Protein AF-A0A2N3B506-F1 (afdb_monomer_lite)

Structure (mmCIF, N/CA/C/O backbone):
data_AF-A0A2N3B506-F1
#
_entry.id   AF-A0A2N3B506-F1
#
loop_
_atom_site.group_PDB
_atom_site.id
_atom_site.type_symbol
_atom_site.label_atom_id
_atom_site.label_alt_id
_atom_site.label_comp_id
_atom_site.label_asym_id
_atom_site.label_entity_id
_atom_site.label_seq_id
_atom_site.pdbx_PDB_ins_code
_atom_site.Cartn_x
_atom_site.Cartn_y
_atom_site.Cartn_z
_atom_site.occupancy
_atom_site.B_iso_or_equiv
_atom_site.auth_seq_id
_atom_site.auth_comp_id
_atom_site.auth_asym_id
_atom_site.auth_atom_id
_atom_site.pdbx_PDB_model_num
ATOM 1 N N . MET A 1 1 ? 32.710 8.923 -20.021 1.00 66.69 1 MET A N 1
ATOM 2 C CA . MET A 1 1 ? 31.323 8.983 -20.529 1.00 66.69 1 MET A CA 1
ATOM 3 C C . MET A 1 1 ? 30.501 8.062 -19.656 1.00 66.69 1 MET A C 1
ATOM 5 O O . MET A 1 1 ? 30.912 6.923 -19.486 1.00 66.69 1 MET A O 1
ATOM 9 N N . ILE A 1 2 ? 29.463 8.576 -19.001 1.00 71.88 2 ILE A N 1
ATOM 10 C CA . ILE A 1 2 ? 28.653 7.769 -18.085 1.00 71.88 2 ILE A CA 1
ATOM 11 C C . ILE A 1 2 ? 27.729 6.857 -18.891 1.00 71.88 2 ILE A C 1
ATOM 13 O O . ILE A 1 2 ? 27.188 7.274 -19.915 1.00 71.88 2 ILE A O 1
ATOM 17 N N . ASP A 1 3 ? 27.581 5.615 -18.448 1.00 85.56 3 ASP A N 1
ATOM 18 C CA . ASP A 1 3 ? 26.653 4.680 -19.065 1.00 85.56 3 ASP A CA 1
ATOM 19 C C . ASP A 1 3 ? 25.218 5.024 -18.632 1.00 85.56 3 ASP A C 1
ATOM 21 O O . ASP A 1 3 ? 24.782 4.728 -17.516 1.00 85.56 3 ASP A O 1
ATOM 25 N N . TYR A 1 4 ? 24.490 5.704 -19.519 1.00 91.38 4 TYR A N 1
ATOM 26 C CA . TYR A 1 4 ? 23.090 6.070 -19.308 1.00 91.38 4 TYR A CA 1
ATOM 27 C C . TYR A 1 4 ? 22.183 4.846 -19.162 1.00 91.38 4 TYR A C 1
ATOM 29 O O . TYR A 1 4 ? 21.144 4.947 -18.509 1.00 91.38 4 TYR A O 1
ATOM 37 N N . PHE A 1 5 ? 22.571 3.695 -19.722 1.00 91.94 5 PHE A N 1
ATOM 38 C CA . PHE A 1 5 ? 21.811 2.460 -19.580 1.00 91.94 5 PHE A CA 1
ATOM 39 C C . PHE A 1 5 ? 21.852 1.966 -18.135 1.00 91.94 5 PHE A C 1
ATOM 41 O O . PHE A 1 5 ? 20.804 1.719 -17.540 1.00 91.94 5 PHE A O 1
ATOM 48 N N . ALA A 1 6 ? 23.043 1.912 -17.535 1.00 92.94 6 ALA A N 1
ATOM 49 C CA . ALA A 1 6 ? 23.205 1.558 -16.128 1.00 92.94 6 ALA A CA 1
ATOM 50 C C . ALA A 1 6 ? 22.455 2.532 -15.202 1.00 92.94 6 ALA A C 1
ATOM 52 O O . ALA A 1 6 ? 21.794 2.104 -14.253 1.00 92.94 6 ALA A O 1
ATOM 53 N N . LEU A 1 7 ? 22.498 3.835 -15.508 1.00 93.44 7 LEU A N 1
ATOM 54 C CA . LEU A 1 7 ? 21.767 4.852 -14.753 1.00 93.44 7 LEU A CA 1
ATOM 55 C C . LEU A 1 7 ? 20.248 4.627 -14.834 1.00 93.44 7 LEU A C 1
ATOM 57 O O . LEU A 1 7 ? 19.579 4.590 -13.800 1.00 93.44 7 LEU A O 1
ATOM 61 N N . ALA A 1 8 ? 19.705 4.447 -16.039 1.00 94.56 8 ALA A N 1
ATOM 62 C CA . ALA A 1 8 ? 18.278 4.226 -16.257 1.00 94.56 8 ALA A CA 1
ATOM 63 C C . ALA A 1 8 ? 17.799 2.911 -15.626 1.00 94.56 8 ALA A C 1
ATOM 65 O O . ALA A 1 8 ? 16.742 2.885 -14.996 1.00 94.56 8 ALA A O 1
ATOM 66 N N . LEU A 1 9 ? 18.596 1.843 -15.729 1.00 95.56 9 LEU A N 1
ATOM 67 C CA . LEU A 1 9 ? 18.314 0.553 -15.103 1.00 95.56 9 LEU A CA 1
ATOM 68 C C 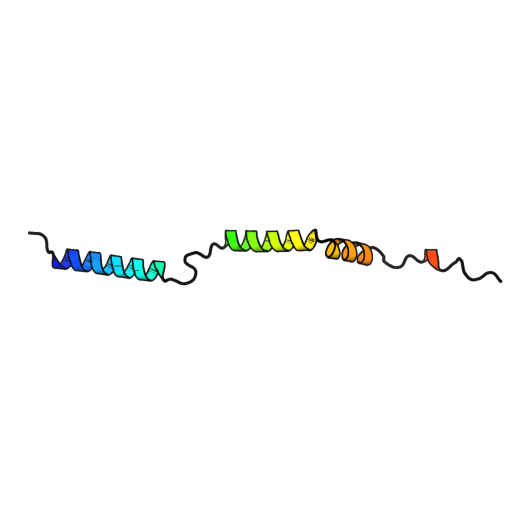. LEU A 1 9 ? 18.244 0.689 -13.578 1.00 95.56 9 LEU A C 1
ATOM 70 O O . LEU A 1 9 ? 17.271 0.253 -12.968 1.00 95.56 9 LEU A O 1
ATOM 74 N N . GLY A 1 10 ? 19.238 1.338 -12.964 1.00 95.56 10 GLY A N 1
ATOM 75 C CA . GLY A 1 10 ? 19.263 1.568 -11.520 1.00 95.56 10 GLY A CA 1
ATOM 76 C C . GLY A 1 10 ? 18.045 2.358 -11.039 1.00 95.56 10 GLY A C 1
ATOM 77 O O . GLY A 1 10 ? 17.376 1.946 -10.093 1.00 95.56 10 GLY A O 1
ATOM 78 N N . HIS A 1 11 ? 17.693 3.442 -11.735 1.00 97.25 11 HIS A N 1
ATOM 79 C CA . HIS A 1 11 ? 16.515 4.244 -11.395 1.00 97.25 11 HIS A CA 1
ATOM 80 C C . HIS A 1 11 ? 15.207 3.476 -11.604 1.00 97.25 11 HIS A C 1
ATOM 82 O O . HIS A 1 11 ? 14.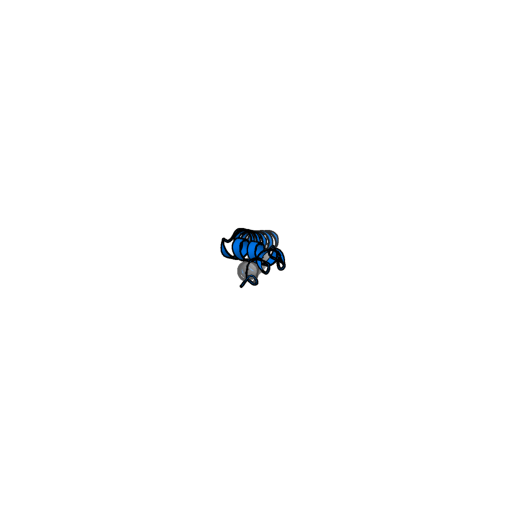314 3.559 -10.764 1.00 97.25 11 HIS A O 1
ATOM 88 N N . GLY A 1 12 ? 15.099 2.692 -12.679 1.00 97.00 12 GLY A N 1
ATOM 89 C CA . GLY A 1 12 ? 13.931 1.853 -12.939 1.00 97.00 12 GLY A CA 1
ATOM 90 C C . GLY A 1 12 ? 13.722 0.802 -11.849 1.00 97.00 12 GLY A C 1
ATOM 91 O O . GLY A 1 12 ? 12.610 0.643 -11.348 1.00 97.00 12 GLY A O 1
ATOM 92 N N . LEU A 1 13 ? 14.795 0.135 -11.417 1.00 97.94 13 LEU A N 1
ATOM 93 C CA . LEU A 1 13 ? 14.739 -0.840 -10.327 1.00 97.94 13 LEU A CA 1
ATOM 94 C C . LEU A 1 13 ? 14.345 -0.189 -8.997 1.00 97.94 13 LEU A C 1
ATOM 96 O O . LEU A 1 13 ? 13.511 -0.741 -8.278 1.00 97.94 13 LEU A O 1
ATOM 100 N N . ILE A 1 14 ? 14.880 0.997 -8.692 1.00 97.81 14 ILE A N 1
ATOM 101 C CA . ILE A 1 14 ? 14.498 1.762 -7.497 1.00 97.81 14 ILE A CA 1
ATOM 102 C C . ILE A 1 14 ? 13.018 2.154 -7.559 1.00 97.81 14 ILE A C 1
ATOM 104 O O . ILE A 1 14 ? 12.294 1.943 -6.589 1.00 97.81 14 ILE A O 1
ATOM 108 N N . ALA A 1 15 ? 12.535 2.659 -8.695 1.00 97.94 15 ALA A N 1
ATOM 109 C CA . ALA A 1 15 ? 11.133 3.034 -8.861 1.00 97.94 15 ALA A CA 1
ATOM 110 C C . ALA A 1 15 ? 10.190 1.836 -8.649 1.00 97.94 15 ALA A C 1
ATOM 112 O O . ALA A 1 15 ? 9.189 1.954 -7.944 1.00 97.94 15 ALA A O 1
ATOM 113 N N . ILE A 1 16 ? 10.536 0.664 -9.192 1.00 97.94 16 ILE A N 1
ATOM 114 C CA . ILE A 1 16 ? 9.769 -0.575 -8.993 1.00 97.94 16 ILE A CA 1
ATOM 115 C C . ILE A 1 16 ? 9.796 -1.013 -7.524 1.00 97.94 16 ILE A C 1
ATOM 117 O O . ILE A 1 16 ? 8.766 -1.430 -6.991 1.00 97.94 16 ILE A O 1
ATOM 121 N N . ALA A 1 17 ? 10.949 -0.925 -6.859 1.00 97.19 17 ALA A N 1
ATOM 122 C CA . ALA A 1 17 ? 11.076 -1.273 -5.447 1.00 97.19 17 ALA A CA 1
ATOM 123 C C . ALA A 1 17 ? 10.204 -0.370 -4.562 1.00 97.19 17 ALA A C 1
ATOM 125 O O . ALA A 1 17 ? 9.488 -0.871 -3.696 1.00 97.19 17 ALA A O 1
ATOM 126 N N . LEU A 1 18 ? 10.206 0.941 -4.821 1.00 97.50 18 LEU A N 1
ATOM 127 C CA . LEU A 1 18 ? 9.369 1.904 -4.106 1.00 97.50 18 LEU A CA 1
ATOM 128 C C . LEU A 1 18 ? 7.879 1.685 -4.382 1.00 97.50 18 LEU A C 1
ATOM 130 O O . LEU A 1 18 ? 7.088 1.678 -3.443 1.00 97.50 18 LEU A O 1
ATOM 134 N N . LEU A 1 19 ? 7.495 1.424 -5.635 1.00 97.00 19 LEU A N 1
ATOM 135 C CA . LEU A 1 19 ? 6.113 1.087 -5.986 1.00 97.00 19 LEU A CA 1
ATOM 136 C C . LEU A 1 19 ? 5.637 -0.164 -5.237 1.00 97.00 19 LEU A C 1
ATOM 138 O O . LEU A 1 19 ? 4.542 -0.177 -4.680 1.00 97.00 19 LEU A O 1
ATOM 142 N N . ARG A 1 20 ? 6.472 -1.208 -5.183 1.00 96.12 20 ARG A N 1
ATOM 143 C CA . ARG A 1 20 ? 6.167 -2.425 -4.423 1.00 96.12 20 ARG A CA 1
ATOM 144 C C . ARG A 1 20 ? 6.065 -2.181 -2.928 1.00 96.12 20 ARG A C 1
ATOM 146 O O . ARG A 1 20 ? 5.232 -2.813 -2.293 1.00 96.12 20 ARG A O 1
ATOM 153 N N . LEU A 1 21 ? 6.906 -1.312 -2.376 1.00 93.75 21 LEU A N 1
ATOM 154 C CA . LEU A 1 21 ? 6.864 -0.971 -0.961 1.00 93.75 21 LEU A CA 1
ATOM 155 C C . LEU A 1 21 ? 5.563 -0.245 -0.613 1.00 93.75 21 LEU A C 1
ATOM 157 O O . LEU A 1 21 ? 4.910 -0.641 0.341 1.00 93.75 21 LEU A O 1
ATOM 161 N N . VAL A 1 22 ? 5.164 0.750 -1.411 1.00 93.88 22 VAL A N 1
ATOM 162 C CA . VAL A 1 22 ? 3.920 1.514 -1.208 1.00 93.88 22 VAL A CA 1
ATOM 163 C C . VAL A 1 22 ? 2.678 0.631 -1.341 1.00 93.88 22 VAL A C 1
ATOM 165 O O . VAL A 1 22 ? 1.727 0.792 -0.588 1.00 93.88 22 VAL A O 1
ATOM 168 N N . LEU A 1 23 ? 2.686 -0.322 -2.274 1.00 95.19 23 LEU 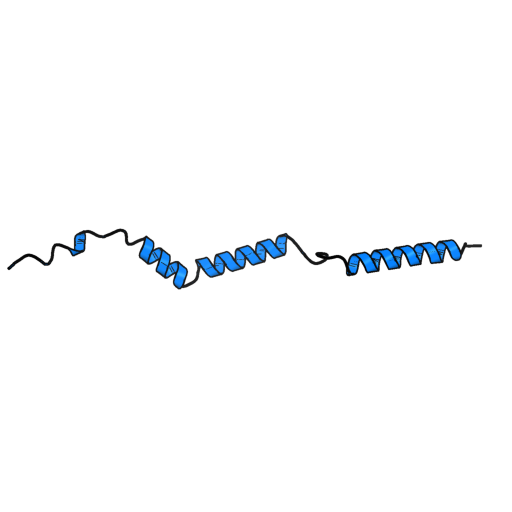A N 1
ATOM 169 C CA . LEU A 1 23 ? 1.587 -1.272 -2.468 1.00 95.19 23 LEU A CA 1
ATOM 170 C C . LEU A 1 23 ? 1.651 -2.483 -1.524 1.00 95.19 23 LEU A C 1
ATOM 172 O O . LEU A 1 23 ? 0.861 -3.414 -1.675 1.00 95.19 23 LEU A O 1
ATOM 176 N N . ARG A 1 24 ? 2.613 -2.529 -0.597 1.00 94.56 24 ARG A N 1
ATOM 177 C CA . ARG A 1 24 ? 2.786 -3.670 0.299 1.00 94.56 24 ARG A CA 1
ATOM 178 C C . ARG A 1 24 ? 1.694 -3.669 1.362 1.00 94.56 24 ARG A C 1
ATOM 180 O O . ARG A 1 24 ? 1.546 -2.704 2.108 1.00 94.56 24 ARG A O 1
ATOM 187 N N . ASP A 1 25 ? 1.016 -4.803 1.503 1.00 88.56 25 ASP A N 1
ATOM 188 C CA . ASP A 1 25 ? 0.087 -5.009 2.609 1.00 88.56 25 ASP A CA 1
ATOM 189 C C . ASP A 1 25 ? 0.790 -4.834 3.961 1.00 88.56 25 ASP A C 1
ATOM 191 O O . ASP A 1 25 ? 1.912 -5.307 4.188 1.00 88.56 25 ASP A O 1
ATOM 195 N N . GLY A 1 26 ? 0.115 -4.125 4.863 1.00 86.25 26 GLY A N 1
ATOM 196 C CA . GLY A 1 26 ? 0.612 -3.847 6.205 1.00 86.25 26 GLY A CA 1
ATOM 197 C C . GLY A 1 26 ? 1.802 -2.888 6.262 1.00 86.25 26 GLY A C 1
ATOM 198 O O . GLY A 1 26 ? 2.517 -2.892 7.260 1.00 86.25 26 GLY A O 1
ATOM 199 N N . LEU A 1 27 ? 2.041 -2.078 5.220 1.00 87.62 27 LEU A N 1
ATOM 200 C CA . LEU A 1 27 ? 3.033 -0.997 5.275 1.00 87.62 27 LEU A CA 1
ATOM 201 C C . LEU A 1 27 ? 2.742 -0.013 6.420 1.00 87.62 27 LEU A C 1
ATOM 203 O O . LEU A 1 27 ? 3.663 0.386 7.126 1.00 87.62 27 LEU A O 1
ATOM 207 N N . ASP A 1 28 ? 1.462 0.308 6.623 1.00 84.44 28 ASP A N 1
ATOM 208 C CA . ASP A 1 28 ? 0.987 1.242 7.652 1.00 84.44 28 ASP A CA 1
ATOM 209 C C . ASP A 1 28 ? 0.520 0.539 8.940 1.00 84.44 28 ASP A C 1
ATOM 211 O O . ASP A 1 28 ? -0.005 1.177 9.856 1.00 84.44 28 ASP A O 1
ATOM 215 N N . THR A 1 29 ? 0.673 -0.786 9.028 1.00 87.12 29 THR A N 1
ATOM 216 C CA . THR A 1 29 ? 0.296 -1.540 10.225 1.00 87.12 29 THR A CA 1
ATOM 217 C C . THR A 1 29 ? 1.387 -1.401 11.280 1.00 87.12 29 THR A C 1
ATOM 219 O O . THR A 1 29 ? 2.410 -2.084 11.232 1.00 87.12 29 THR A O 1
ATOM 222 N N . ASP A 1 30 ? 1.155 -0.518 12.250 1.00 85.38 30 ASP A N 1
ATOM 223 C CA . ASP A 1 30 ? 2.012 -0.371 13.424 1.00 85.38 30 ASP A CA 1
ATOM 224 C C . ASP A 1 30 ? 1.482 -1.241 14.587 1.00 85.38 30 ASP A C 1
ATOM 226 O O . ASP A 1 30 ? 0.388 -0.972 15.105 1.00 85.38 30 ASP A O 1
ATOM 230 N N . PRO A 1 31 ? 2.239 -2.261 15.043 1.00 82.69 31 PRO A N 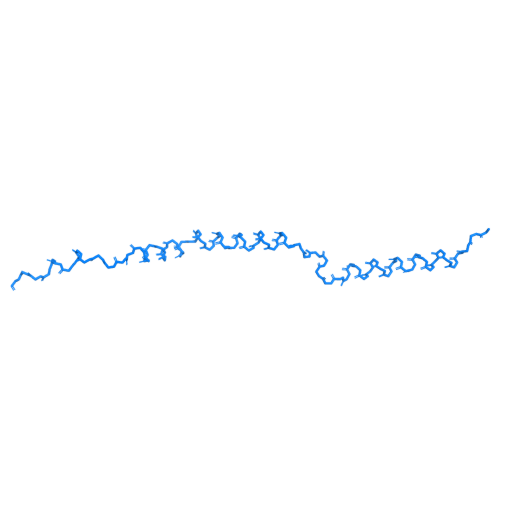1
ATOM 231 C CA . PRO A 1 31 ? 1.816 -3.143 16.132 1.00 82.69 31 PRO A CA 1
ATOM 232 C C . PRO A 1 31 ? 1.568 -2.398 17.452 1.00 82.69 31 PRO A C 1
ATOM 234 O O . PRO A 1 31 ? 0.730 -2.822 18.251 1.00 82.69 31 PRO A O 1
ATOM 237 N N . LEU A 1 32 ? 2.250 -1.274 17.694 1.00 84.88 32 LEU A N 1
ATOM 238 C CA . LEU A 1 32 ? 2.039 -0.469 18.895 1.00 84.88 32 LEU A CA 1
ATOM 239 C C . LEU A 1 32 ? 0.701 0.280 18.834 1.00 84.88 32 LEU A C 1
ATOM 241 O O . LEU A 1 32 ? -0.019 0.349 19.830 1.00 84.88 32 LEU A O 1
ATOM 245 N N . ILE A 1 33 ? 0.332 0.793 17.657 1.00 84.56 33 ILE A N 1
ATOM 246 C CA . ILE A 1 33 ? -0.961 1.457 17.433 1.00 84.56 33 ILE A CA 1
ATOM 247 C C . ILE A 1 33 ? -2.111 0.458 17.572 1.00 84.56 33 ILE A C 1
ATOM 249 O O . ILE A 1 33 ? -3.139 0.779 18.177 1.00 84.56 33 ILE A O 1
ATOM 253 N N . GLU A 1 34 ? -1.942 -0.767 17.070 1.00 85.56 34 GLU A N 1
ATOM 254 C CA . GLU A 1 34 ? -2.930 -1.833 17.255 1.00 85.56 34 GLU A CA 1
ATOM 255 C C . GLU A 1 34 ? -3.137 -2.169 18.735 1.00 85.56 34 GLU A C 1
ATOM 257 O O . GLU A 1 34 ? -4.283 -2.251 19.191 1.00 85.56 34 GLU A O 1
ATOM 262 N N . GLN A 1 35 ? -2.047 -2.281 19.501 1.00 84.75 35 GLN A N 1
ATOM 263 C CA . GLN A 1 35 ? -2.102 -2.532 20.941 1.00 84.75 35 GLN A CA 1
ATOM 264 C C . GLN A 1 35 ? -2.784 -1.378 21.694 1.00 84.75 35 GLN A C 1
ATOM 266 O O . GLN A 1 35 ? -3.687 -1.591 22.504 1.00 84.75 35 GLN A O 1
ATOM 271 N N . MET A 1 36 ? -2.449 -0.129 21.365 1.00 84.31 36 MET A N 1
ATOM 272 C CA . MET A 1 36 ? -3.122 1.043 21.934 1.00 84.31 36 MET A CA 1
ATOM 273 C C . MET A 1 36 ? -4.624 1.061 21.616 1.00 84.31 36 MET A C 1
ATOM 275 O O . MET A 1 36 ? -5.450 1.393 22.477 1.00 84.31 36 MET A O 1
ATOM 279 N N . ALA A 1 37 ? -5.013 0.680 20.397 1.00 87.00 37 ALA A N 1
ATOM 280 C CA . ALA A 1 37 ? -6.413 0.579 20.005 1.00 87.00 37 ALA A CA 1
ATOM 281 C C . ALA A 1 37 ? -7.147 -0.537 20.769 1.00 87.00 37 ALA A C 1
ATOM 283 O O . ALA A 1 37 ? -8.294 -0.330 21.192 1.00 87.00 37 ALA A O 1
ATOM 284 N N . SER A 1 38 ? -6.516 -1.700 20.982 1.00 86.50 38 SER A N 1
ATOM 285 C CA 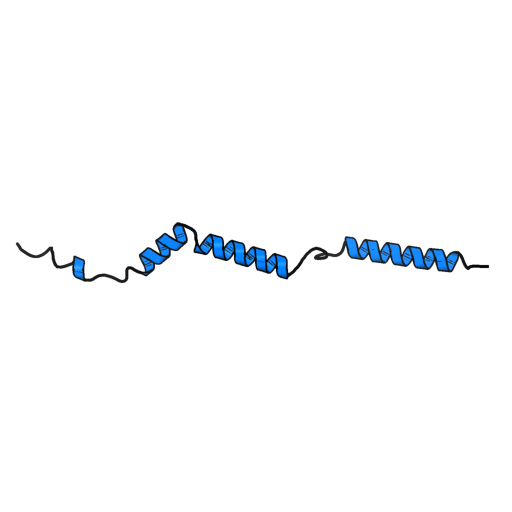. SER A 1 38 ? -7.102 -2.781 21.785 1.00 86.50 38 SER A CA 1
ATOM 286 C C . SER A 1 38 ? -7.269 -2.378 23.246 1.00 86.50 38 SER A C 1
ATOM 288 O O . SER A 1 38 ? -8.353 -2.565 23.807 1.00 86.50 38 SER A O 1
ATOM 290 N N . ASP A 1 39 ? -6.259 -1.738 23.829 1.00 86.12 39 ASP A N 1
ATOM 291 C CA . ASP A 1 39 ? -6.261 -1.315 25.230 1.00 86.12 39 ASP A CA 1
ATOM 292 C C . ASP A 1 39 ? -7.309 -0.230 25.474 1.00 86.12 39 ASP A C 1
ATOM 294 O O . ASP A 1 39 ? -8.067 -0.270 26.446 1.00 86.12 39 ASP A O 1
ATOM 298 N N . THR A 1 40 ? -7.453 0.701 24.529 1.00 87.00 40 THR A N 1
ATOM 299 C CA . THR A 1 40 ? -8.497 1.732 24.578 1.00 87.00 40 THR A CA 1
ATOM 300 C C . THR A 1 40 ? -9.899 1.118 24.528 1.00 87.00 40 THR A C 1
ATOM 302 O O . THR A 1 40 ? -10.791 1.525 25.283 1.00 87.00 40 THR A O 1
ATOM 305 N N . LYS A 1 41 ? -10.124 0.115 23.665 1.00 87.31 41 LYS A N 1
ATOM 306 C CA . LYS A 1 41 ? -11.407 -0.607 23.598 1.00 87.31 41 LYS A CA 1
ATOM 307 C C . LYS A 1 41 ? -11.679 -1.382 24.889 1.00 87.31 41 LYS A C 1
ATOM 309 O O . LYS A 1 41 ? -12.807 -1.337 25.388 1.00 87.31 41 LYS A O 1
ATOM 314 N N . ALA A 1 42 ? -10.668 -2.049 25.444 1.00 84.56 42 ALA A N 1
ATOM 315 C CA . ALA A 1 42 ? -10.772 -2.789 26.698 1.00 84.56 42 ALA A CA 1
ATOM 316 C C . ALA A 1 42 ? -11.112 -1.860 27.873 1.00 84.56 42 ALA A C 1
ATOM 318 O O . ALA A 1 42 ? -12.082 -2.112 28.591 1.00 84.56 42 ALA A O 1
ATOM 319 N N . ASN A 1 43 ? -10.411 -0.731 27.999 1.00 82.75 43 ASN A N 1
ATOM 320 C CA . ASN A 1 43 ? -10.669 0.277 29.027 1.00 82.75 43 ASN A CA 1
ATOM 321 C C . ASN A 1 43 ? -12.071 0.883 28.905 1.00 82.75 43 ASN A C 1
ATOM 323 O O . ASN A 1 43 ? -12.789 0.992 29.900 1.00 82.75 43 ASN A O 1
ATOM 327 N N . ARG A 1 44 ? -12.527 1.212 27.688 1.00 82.31 44 ARG A N 1
ATOM 328 C CA . ARG A 1 44 ? -13.899 1.699 27.463 1.00 82.31 44 ARG A CA 1
ATOM 329 C C . ARG A 1 44 ? -14.942 0.664 27.887 1.00 82.31 44 ARG A C 1
ATOM 331 O O . ARG A 1 44 ? -15.933 1.015 28.528 1.00 82.31 44 ARG A O 1
ATOM 338 N N . LYS A 1 45 ? -14.724 -0.610 27.547 1.00 82.00 45 LYS A N 1
ATOM 339 C CA . LYS A 1 45 ? -15.611 -1.711 27.939 1.00 82.00 45 LYS A CA 1
ATOM 340 C C . LYS A 1 45 ? -15.634 -1.878 29.458 1.00 82.00 45 LYS A C 1
ATOM 342 O O . LYS A 1 45 ? -16.723 -1.967 30.018 1.00 82.00 45 LYS A O 1
ATOM 347 N N . ALA A 1 46 ? -14.479 -1.842 30.119 1.00 78.75 46 ALA A N 1
ATOM 348 C CA . ALA A 1 46 ? -14.364 -1.947 31.572 1.00 78.75 46 ALA A CA 1
ATOM 349 C C . ALA A 1 46 ? -15.059 -0.786 32.306 1.00 78.75 46 ALA A C 1
ATOM 351 O O . ALA A 1 46 ? -15.750 -1.009 33.298 1.00 78.75 46 ALA A O 1
ATOM 352 N N . ASN A 1 47 ? -14.957 0.440 31.783 1.00 78.88 47 ASN A N 1
ATOM 353 C CA . ASN A 1 47 ? -15.566 1.624 32.399 1.00 78.88 47 ASN A CA 1
ATOM 354 C C . ASN A 1 47 ? -17.052 1.835 32.034 1.00 78.88 47 ASN A C 1
ATOM 356 O O . ASN A 1 47 ? -17.732 2.715 32.585 1.00 78.88 47 ASN A O 1
ATOM 360 N N . SER A 1 48 ? -17.586 1.025 31.115 1.00 82.69 48 SER A N 1
ATOM 361 C CA . SER A 1 48 ? -18.986 1.098 30.697 1.00 82.69 48 SER A CA 1
ATOM 362 C C . SER A 1 48 ? -19.946 0.869 31.874 1.00 82.69 48 SER A C 1
ATOM 364 O O . SER A 1 48 ? -19.677 0.095 32.797 1.00 82.69 48 SER A O 1
ATOM 366 N N . GLY A 1 49 ? -21.101 1.542 31.850 1.00 77.31 49 GLY A N 1
ATOM 367 C CA . GLY A 1 49 ? -22.140 1.368 32.875 1.00 77.31 49 GLY A CA 1
ATOM 368 C C . GLY A 1 49 ? -22.643 -0.077 32.966 1.00 77.31 49 GLY A C 1
ATOM 369 O O . GLY A 1 49 ? -22.953 -0.560 34.052 1.00 77.31 49 GLY A O 1
ATOM 370 N N . THR A 1 50 ? -22.632 -0.801 31.845 1.00 78.75 50 THR A N 1
ATOM 371 C CA . THR A 1 50 ? -22.947 -2.232 31.759 1.00 78.75 50 THR A CA 1
ATOM 372 C C . THR A 1 50 ? -21.923 -3.101 32.482 1.00 78.75 50 THR A C 1
ATOM 374 O O . THR A 1 50 ? -22.325 -3.974 33.247 1.00 78.75 50 THR A O 1
ATOM 377 N N . ALA A 1 51 ? -20.620 -2.838 32.321 1.00 76.19 51 ALA A N 1
ATOM 378 C CA . ALA A 1 51 ? -19.577 -3.557 33.055 1.00 76.19 51 ALA A CA 1
ATOM 379 C C . ALA A 1 51 ? -19.636 -3.257 34.560 1.00 76.19 51 ALA A C 1
ATOM 381 O O . ALA A 1 51 ? -19.550 -4.172 35.376 1.00 76.19 51 ALA A O 1
ATOM 382 N N . ARG A 1 52 ? -19.897 -2.000 34.939 1.00 78.50 52 ARG A N 1
ATOM 383 C CA . ARG A 1 52 ? -20.117 -1.610 36.343 1.00 78.50 52 ARG A CA 1
ATOM 384 C C . ARG A 1 52 ? -21.352 -2.281 36.951 1.00 78.50 52 ARG A C 1
ATOM 386 O O . ARG A 1 52 ? -21.294 -2.766 38.080 1.00 78.50 52 ARG A O 1
ATOM 393 N N . SER A 1 53 ? -22.455 -2.350 36.204 1.00 79.44 53 SER A N 1
ATOM 394 C CA . SER A 1 53 ? -23.681 -3.043 36.621 1.00 79.44 53 SER A CA 1
ATOM 395 C C . SER A 1 53 ? -23.448 -4.550 36.771 1.00 79.44 53 SER A C 1
ATOM 397 O O . SER A 1 53 ? -23.828 -5.125 37.790 1.00 79.44 53 SER A O 1
ATOM 399 N N . ALA A 1 54 ? -22.750 -5.179 35.820 1.00 79.38 54 ALA A N 1
ATOM 400 C CA . ALA A 1 54 ? -22.370 -6.589 35.887 1.00 79.38 54 ALA A CA 1
ATOM 401 C C . ALA A 1 54 ? -21.454 -6.886 37.087 1.00 79.38 54 ALA A C 1
ATOM 403 O O . ALA A 1 54 ? -21.723 -7.816 37.842 1.00 79.38 54 ALA A O 1
ATOM 404 N N . ALA A 1 55 ? -20.451 -6.042 37.347 1.00 79.25 55 ALA A N 1
ATOM 405 C CA . ALA A 1 55 ? -19.577 -6.155 38.517 1.00 79.25 55 ALA A CA 1
ATOM 406 C C . ALA A 1 55 ? -20.315 -5.931 39.851 1.00 79.25 55 ALA A C 1
ATOM 408 O O . ALA A 1 55 ? -19.883 -6.424 40.893 1.00 79.25 55 ALA A O 1
ATOM 409 N N . ARG A 1 56 ? -21.424 -5.179 39.856 1.00 77.81 56 ARG A N 1
ATOM 410 C CA . ARG A 1 56 ? -22.290 -5.033 41.038 1.00 77.81 56 ARG A CA 1
ATOM 411 C C . ARG A 1 56 ? -23.156 -6.273 41.261 1.00 77.81 56 ARG A C 1
ATOM 413 O O . ARG A 1 56 ? -23.359 -6.651 42.406 1.00 77.81 56 ARG A O 1
ATOM 420 N N . ARG A 1 57 ? -23.633 -6.914 40.188 1.00 79.44 57 ARG A N 1
ATOM 421 C CA . ARG A 1 57 ? -24.386 -8.179 40.262 1.00 79.44 57 ARG A CA 1
ATOM 422 C C . ARG A 1 57 ? -23.497 -9.339 40.701 1.00 79.44 57 ARG A C 1
ATOM 424 O O . ARG A 1 57 ? -23.885 -10.066 41.596 1.00 79.44 57 ARG A O 1
ATOM 431 N N . ALA A 1 58 ? -22.284 -9.443 40.157 1.00 78.94 58 ALA A N 1
ATOM 432 C CA . ALA A 1 58 ? -21.310 -10.459 40.561 1.00 78.94 58 ALA A CA 1
ATOM 433 C C . ALA A 1 58 ? -20.865 -10.322 42.032 1.00 78.94 58 ALA A C 1
ATOM 435 O O . ALA A 1 58 ? -20.502 -11.308 42.659 1.00 78.94 58 ALA A O 1
ATOM 436 N N . ARG A 1 59 ? -20.916 -9.102 42.591 1.00 75.81 59 ARG A N 1
ATOM 437 C CA . ARG A 1 59 ? -20.664 -8.816 44.016 1.00 75.81 59 ARG A CA 1
ATOM 438 C C . ARG A 1 59 ? -21.881 -8.977 44.926 1.00 75.81 59 ARG A C 1
ATOM 440 O O . ARG A 1 59 ? -21.738 -8.751 46.121 1.00 75.81 59 ARG A O 1
ATOM 447 N N . LYS A 1 60 ? -23.048 -9.356 44.402 1.00 69.44 60 LYS A N 1
ATOM 448 C CA . LYS A 1 60 ? -24.124 -9.935 45.211 1.00 69.44 60 LYS A CA 1
ATOM 449 C C . LYS A 1 60 ? -24.019 -11.465 45.109 1.00 69.44 60 LYS A C 1
ATOM 451 O O . LYS A 1 60 ? -24.788 -12.048 44.350 1.00 69.44 60 LYS A O 1
ATOM 456 N N . PRO A 1 61 ? -23.074 -12.132 45.799 1.00 60.59 61 PRO A N 1
ATOM 457 C CA . PRO A 1 61 ? -23.356 -13.483 46.235 1.00 60.59 61 PRO A CA 1
ATOM 458 C C . PRO A 1 61 ? -24.455 -13.366 47.294 1.00 60.59 61 PRO A C 1
ATOM 460 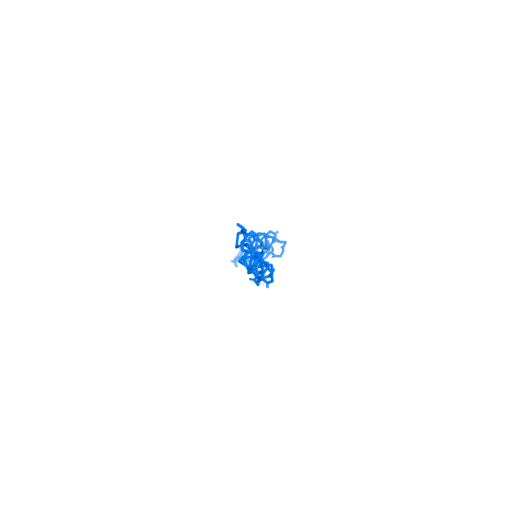O O . PRO A 1 61 ? -24.415 -12.469 48.136 1.00 60.59 61 PRO A O 1
ATOM 463 N N . ASP A 1 62 ? -25.471 -14.200 47.137 1.00 62.41 62 ASP A N 1
ATOM 464 C CA . ASP A 1 62 ? -26.596 -14.437 48.036 1.00 62.41 62 ASP A CA 1
ATOM 465 C C . ASP A 1 62 ? -26.365 -13.932 49.468 1.00 62.41 62 ASP A C 1
ATOM 467 O O . ASP A 1 62 ? -25.598 -14.512 50.231 1.00 62.41 62 ASP A O 1
ATOM 471 N N . ASP A 1 63 ? -27.023 -12.827 49.823 1.00 57.22 63 ASP A N 1
ATOM 472 C CA . ASP A 1 63 ? -27.115 -12.376 51.207 1.00 57.22 63 ASP A CA 1
ATOM 473 C C . ASP A 1 63 ? -28.272 -13.153 51.867 1.00 57.22 63 ASP A C 1
ATOM 475 O O . ASP A 1 63 ? -29.439 -12.874 51.557 1.00 57.22 63 ASP A O 1
ATOM 479 N N . PRO A 1 64 ? -28.008 -14.149 52.739 1.00 56.06 64 PRO A N 1
ATOM 480 C CA . PRO A 1 64 ? -29.059 -14.919 53.407 1.00 56.06 64 PRO A CA 1
ATOM 481 C C . PRO A 1 64 ? -29.886 -14.070 54.390 1.00 56.06 64 PRO A C 1
ATOM 483 O O . PRO A 1 64 ? -30.908 -14.538 54.890 1.00 56.06 64 PRO A O 1
ATOM 486 N N . ALA A 1 65 ? -29.509 -12.811 54.648 1.00 53.28 65 ALA A N 1
ATOM 487 C CA . ALA A 1 65 ? -30.179 -11.946 55.616 1.00 53.28 65 ALA A CA 1
ATOM 488 C C . ALA A 1 65 ? -31.578 -11.451 55.191 1.00 53.28 65 ALA A C 1
ATOM 490 O O . ALA A 1 65 ? -32.263 -10.820 55.992 1.00 53.28 65 ALA A O 1
ATOM 491 N N . THR A 1 66 ? -32.043 -11.741 53.966 1.00 53.53 66 THR A N 1
ATOM 492 C CA . THR A 1 66 ? -33.371 -11.280 53.496 1.00 53.53 66 THR A CA 1
ATOM 493 C C . THR A 1 66 ? -34.475 -12.349 53.590 1.00 53.53 66 THR A C 1
ATOM 495 O O . THR A 1 66 ? -35.620 -12.054 53.267 1.00 53.53 66 THR A O 1
ATOM 498 N N . GLN A 1 67 ? -34.185 -13.577 54.048 1.00 52.91 67 GLN A N 1
ATOM 499 C CA . GLN A 1 67 ? -35.203 -14.644 54.154 1.00 52.91 67 GLN A CA 1
ATOM 500 C C . GLN A 1 67 ? -35.849 -14.808 55.545 1.00 52.91 67 GLN A C 1
ATOM 502 O O . GLN A 1 67 ? -36.785 -15.585 55.673 1.00 52.91 67 GLN A O 1
ATOM 507 N N . GLN A 1 68 ? -35.432 -14.070 56.583 1.00 49.88 68 GLN A N 1
ATOM 508 C CA . GLN A 1 68 ? -35.980 -14.242 57.946 1.00 49.88 68 GLN A CA 1
ATOM 509 C C . GLN A 1 68 ? -37.104 -13.266 58.348 1.00 49.88 68 GLN A C 1
ATOM 511 O O . GLN A 1 68 ? -37.551 -13.305 59.489 1.00 49.88 68 GLN A O 1
ATOM 516 N N . HIS A 1 69 ? -37.614 -12.419 57.445 1.00 48.22 69 HIS A N 1
ATOM 517 C CA . HIS A 1 69 ? -38.711 -11.481 57.754 1.00 48.22 69 HIS A CA 1
ATOM 518 C C . HIS A 1 69 ? -40.056 -11.879 57.115 1.00 48.22 69 HIS A C 1
ATOM 520 O O . HIS A 1 69 ? -40.775 -11.023 56.604 1.00 48.22 69 HIS A O 1
ATOM 526 N N . GLY A 1 70 ? -40.366 -13.182 57.083 1.00 52.03 70 GLY A N 1
ATOM 527 C CA . GLY A 1 70 ? -41.567 -13.710 56.417 1.00 52.03 70 GLY A CA 1
ATOM 528 C C . GLY A 1 70 ? -42.371 -14.777 57.166 1.00 52.03 70 GLY A C 1
ATOM 529 O O . GLY A 1 70 ? -43.532 -14.950 56.823 1.00 52.03 70 GLY A O 1
ATOM 530 N N . ASP A 1 71 ? -41.826 -15.439 58.193 1.00 52.66 71 ASP A N 1
ATOM 531 C CA . ASP A 1 71 ? -42.549 -16.480 58.944 1.00 52.66 71 ASP A CA 1
ATOM 532 C C . ASP A 1 71 ? -42.785 -16.033 60.390 1.00 52.66 71 ASP A C 1
ATOM 534 O O . ASP A 1 71 ? -41.999 -16.285 61.304 1.00 52.66 71 ASP A O 1
ATOM 538 N N . SER A 1 72 ? -43.871 -15.297 60.597 1.00 53.31 72 SER A N 1
ATOM 539 C CA . SER A 1 72 ? -44.483 -15.066 61.908 1.00 53.31 72 SER A CA 1
ATOM 540 C C . SER A 1 72 ? -45.966 -14.764 61.695 1.00 53.31 72 SER A C 1
ATOM 542 O O . SER A 1 72 ? -46.354 -13.598 61.643 1.00 53.31 72 SER A O 1
ATOM 544 N N . ALA A 1 73 ? -46.775 -15.813 61.530 1.00 49.16 73 ALA A N 1
ATOM 545 C CA . ALA A 1 73 ? -48.224 -15.787 61.733 1.00 49.16 73 ALA A CA 1
ATOM 546 C C . ALA A 1 73 ? -48.741 -17.205 62.003 1.00 49.16 73 ALA A C 1
ATOM 548 O O . ALA A 1 73 ? -48.450 -18.097 61.177 1.00 49.16 73 ALA A O 1
#

Radius of gyration: 32.36 Å; chains: 1; bounding box: 80×26×82 Å

Foldseek 3Di:
DDDVVVVVVVVVVVVVVVVCLVVDPCNVPDPVVVVVVVVVVVVCVCPDPVVVVVVVVVVPDDDVVPPPPPDDD

pLDDT: mean 80.74, std 14.46, range [48.22, 97.94]

Secondary structure (DSSP, 8-state):
---HHHHHHHHHHHHHHHHHHHT-TTTT--HHHHHHHHHHHHHHHHHSHHHHHHHHHHT----GGGSSSS---

Sequence (73 aa):
MIDYFALALGHGLIAIALLRLVLRDGLDTDPLIEQMASDTKANRKANSGTARSAARRARKPDDPATQQHGDSA